Protein AF-A0A1H8XP66-F1 (afdb_monomer_lite)

Foldseek 3Di:
DDDPPVVVVVVVVVVVVVLVVVLVVCVVQLPADVPFDFLVPDDLQAWKWWAFSVVRDIDIRDSVCVVQCVVQFDADPSRWTCGPNTTTSGIGHPDPPPDPPVVVVVVPD

Sequence (109 aa):
MRDDRSSEFWKWHNGVVRRALRLLERYDAGRPHPGFRSMRTFDPSRPAMVHDHLNGNTFEWEPEWQASYEEYGAPDDLGVSNWDGLLLNGWRPLVPRRSRVKEMRRLMS

Radius of gyration: 20.21 Å; chains: 1; bounding box: 58×24×62 Å

Secondary structure (DSSP, 8-state):
---HHHHHHHHHHHHHHHHHHHHHHHHHTTPPPTT-B-GGG--TTS-EEEEETTTTEEEEEPGGGHHHHHHH--B-TTS-EEETTEEEEEEEE------TTSSSTTS--

Structure (mmCIF, N/CA/C/O backbone):
data_AF-A0A1H8XP66-F1
#
_entry.id   AF-A0A1H8XP66-F1
#
loop_
_atom_site.group_PDB
_atom_site.id
_atom_site.type_symbol
_atom_site.label_atom_id
_atom_site.label_alt_id
_atom_site.label_comp_id
_atom_site.label_asym_id
_atom_site.label_entity_id
_atom_site.label_seq_id
_atom_site.pdbx_PDB_ins_code
_atom_site.Cartn_x
_atom_site.Cartn_y
_atom_site.Cartn_z
_atom_site.occupancy
_atom_site.B_iso_or_equiv
_atom_site.auth_seq_id
_atom_site.auth_comp_id
_atom_site.auth_asym_id
_atom_site.auth_atom_id
_atom_site.pdbx_PDB_model_num
ATOM 1 N N . MET A 1 1 ? 47.525 -2.221 -19.037 1.00 45.69 1 MET A N 1
ATOM 2 C CA . MET A 1 1 ? 46.506 -1.855 -18.030 1.00 45.69 1 MET A CA 1
ATOM 3 C C . MET A 1 1 ? 45.148 -1.935 -18.703 1.00 45.69 1 MET A C 1
ATOM 5 O O . MET A 1 1 ? 44.892 -1.120 -19.574 1.00 45.69 1 MET A O 1
ATOM 9 N N . ARG A 1 2 ? 44.353 -2.977 -18.426 1.00 54.09 2 ARG A N 1
ATOM 10 C CA . ARG A 1 2 ? 43.003 -3.136 -18.996 1.00 54.09 2 ARG A CA 1
ATOM 11 C C . ARG A 1 2 ? 41.968 -2.636 -17.992 1.00 54.09 2 ARG A C 1
ATOM 13 O O . ARG A 1 2 ? 42.141 -2.837 -16.795 1.00 54.09 2 ARG A O 1
ATOM 20 N N . ASP A 1 3 ? 40.951 -1.973 -18.527 1.00 60.53 3 ASP A N 1
ATOM 21 C CA . ASP A 1 3 ? 39.833 -1.309 -17.859 1.00 60.53 3 ASP A CA 1
ATOM 22 C C . ASP A 1 3 ? 39.128 -2.146 -16.784 1.00 60.53 3 ASP A C 1
ATOM 24 O O . ASP A 1 3 ? 38.157 -2.853 -17.046 1.00 60.53 3 ASP A O 1
ATOM 28 N N . ASP A 1 4 ? 39.556 -1.977 -15.537 1.00 58.69 4 ASP A N 1
ATOM 29 C CA . ASP A 1 4 ? 38.835 -2.478 -14.362 1.00 58.69 4 ASP A CA 1
ATOM 30 C C . ASP A 1 4 ? 37.515 -1.700 -14.144 1.00 58.69 4 ASP A C 1
ATOM 32 O O . ASP A 1 4 ? 36.493 -2.237 -13.719 1.00 58.69 4 ASP A O 1
ATOM 36 N N . ARG A 1 5 ? 37.486 -0.427 -14.573 1.00 56.62 5 ARG A N 1
ATOM 37 C CA . ARG A 1 5 ? 36.322 0.472 -14.457 1.00 56.62 5 ARG A CA 1
ATOM 38 C C . ARG A 1 5 ? 35.139 0.069 -15.342 1.00 56.62 5 ARG A C 1
ATOM 40 O O . ARG A 1 5 ? 33.996 0.336 -14.984 1.00 56.62 5 ARG A O 1
ATOM 47 N N . SER A 1 6 ? 35.395 -0.587 -16.477 1.00 59.62 6 SER A N 1
ATOM 48 C CA . SER A 1 6 ? 34.336 -1.073 -17.372 1.00 59.62 6 SER A CA 1
ATOM 49 C C . SER A 1 6 ? 33.622 -2.298 -16.784 1.00 59.62 6 SER A C 1
ATOM 51 O O . SER A 1 6 ? 32.402 -2.415 -16.879 1.00 59.62 6 SER A O 1
ATOM 53 N N . SER A 1 7 ? 34.363 -3.170 -16.093 1.00 67.69 7 SER A N 1
ATOM 54 C CA . SER A 1 7 ? 33.832 -4.371 -15.434 1.00 67.69 7 SER A CA 1
ATOM 55 C C . SER A 1 7 ? 32.895 -4.025 -14.273 1.00 67.69 7 SER A C 1
ATOM 57 O O . SER A 1 7 ? 31.783 -4.549 -14.191 1.00 67.69 7 SER A O 1
ATOM 59 N N . GLU A 1 8 ? 33.299 -3.088 -13.413 1.00 75.31 8 GLU A N 1
ATOM 60 C CA . GLU A 1 8 ? 32.485 -2.644 -12.275 1.00 75.31 8 GLU A CA 1
ATOM 61 C C . GLU A 1 8 ? 31.215 -1.902 -12.720 1.00 75.31 8 GLU A C 1
ATOM 63 O O . GLU A 1 8 ? 30.135 -2.149 -12.177 1.00 75.31 8 GLU A O 1
ATOM 68 N N . PHE A 1 9 ? 31.301 -1.080 -13.775 1.00 70.38 9 PHE A N 1
ATOM 69 C CA . PHE A 1 9 ? 30.131 -0.433 -14.376 1.00 70.38 9 PHE A CA 1
ATOM 70 C C . PHE A 1 9 ? 29.114 -1.456 -14.899 1.00 70.38 9 PHE A C 1
ATOM 72 O O . PHE A 1 9 ? 27.928 -1.361 -14.582 1.00 70.38 9 PHE A O 1
ATOM 79 N N . TRP A 1 10 ? 29.559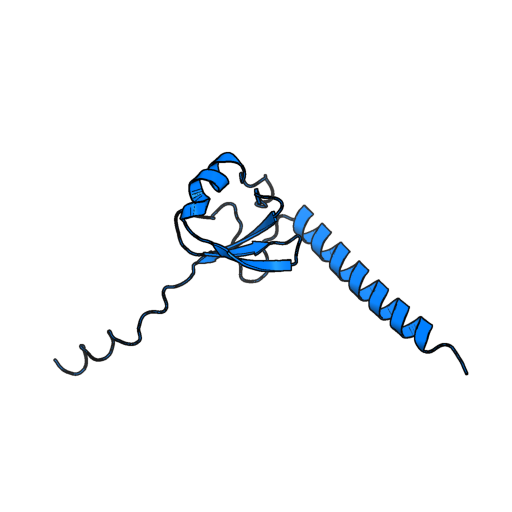 -2.473 -15.647 1.00 75.38 10 TRP A N 1
ATOM 80 C CA . TRP A 1 10 ? 28.663 -3.503 -16.178 1.00 75.38 10 TRP A CA 1
ATOM 81 C C . TRP A 1 10 ? 28.070 -4.399 -15.088 1.00 75.38 10 TRP A C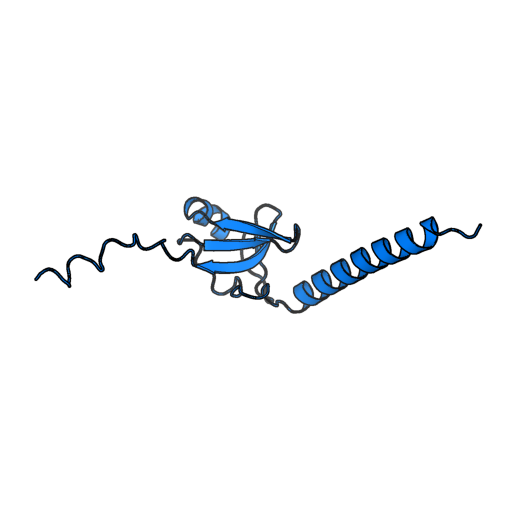 1
ATOM 83 O O . TRP A 1 10 ? 26.912 -4.804 -15.197 1.00 75.38 10 TRP A O 1
ATOM 93 N N . LYS A 1 11 ? 28.811 -4.698 -14.014 1.00 75.62 11 LYS A N 1
ATOM 94 C CA . LYS A 1 11 ? 28.270 -5.426 -12.852 1.00 75.62 11 LYS A CA 1
ATOM 95 C C . LYS A 1 11 ? 27.189 -4.620 -12.141 1.00 75.62 11 LYS A C 1
ATOM 97 O O . LYS A 1 11 ? 26.120 -5.162 -11.859 1.00 75.62 11 LYS A O 1
ATOM 102 N N . TRP A 1 12 ? 27.442 -3.335 -11.898 1.00 77.62 12 TRP A N 1
ATOM 103 C CA . TRP A 1 12 ? 26.458 -2.431 -11.314 1.00 77.62 12 TRP A CA 1
ATOM 104 C C . TRP A 1 12 ? 25.216 -2.306 -12.208 1.00 77.62 12 TRP A C 1
ATOM 106 O O . TRP A 1 12 ? 24.104 -2.555 -11.744 1.00 77.62 12 TRP A O 1
ATOM 116 N N . HIS A 1 13 ? 25.402 -2.042 -13.506 1.00 71.56 13 HIS A N 1
ATOM 117 C CA . HIS A 1 13 ? 24.326 -1.920 -14.492 1.00 71.56 13 HIS A CA 1
ATOM 118 C C . HIS A 1 13 ? 23.459 -3.185 -14.550 1.00 71.56 13 HIS A C 1
ATOM 120 O O . HIS A 1 13 ? 22.239 -3.114 -14.413 1.00 71.56 13 HIS A O 1
ATOM 126 N N . ASN A 1 14 ? 24.078 -4.364 -14.657 1.00 78.75 14 ASN A N 1
ATOM 127 C CA . ASN A 1 14 ? 23.353 -5.635 -14.652 1.00 78.75 14 ASN A CA 1
ATOM 128 C C . ASN A 1 14 ? 22.630 -5.888 -13.320 1.00 78.75 14 ASN A C 1
ATOM 130 O O . ASN A 1 14 ? 21.549 -6.479 -13.308 1.00 78.75 14 ASN A O 1
ATOM 134 N N . GLY A 1 15 ? 23.196 -5.438 -12.198 1.00 69.75 15 GLY A N 1
ATOM 135 C CA . GLY A 1 15 ? 22.543 -5.475 -10.891 1.00 69.75 15 GLY A CA 1
ATOM 136 C C . GLY A 1 15 ? 21.266 -4.633 -10.851 1.00 69.75 15 GLY A C 1
ATOM 137 O O . GLY A 1 15 ? 20.226 -5.120 -10.399 1.00 69.75 15 GLY A O 1
ATOM 138 N N . VAL A 1 16 ? 21.325 -3.409 -11.383 1.00 69.31 16 VAL A N 1
ATOM 139 C CA . VAL A 1 16 ? 20.179 -2.494 -11.503 1.00 69.31 16 VAL A CA 1
ATOM 140 C C . VAL A 1 16 ? 19.111 -3.080 -12.428 1.00 69.31 16 VAL A C 1
ATOM 142 O O . VAL A 1 16 ? 17.957 -3.199 -12.020 1.00 69.31 16 VAL A O 1
ATOM 145 N N . VAL A 1 17 ? 19.491 -3.544 -13.622 1.00 72.00 17 VAL A N 1
ATOM 146 C CA . VAL A 1 17 ? 18.558 -4.123 -14.605 1.00 72.00 17 VAL A CA 1
ATOM 147 C C . VAL A 1 17 ? 17.870 -5.375 -14.056 1.00 72.00 17 VAL A C 1
ATOM 149 O O . VAL A 1 17 ? 16.648 -5.482 -14.113 1.00 72.00 17 VAL A O 1
ATOM 152 N N . ARG A 1 18 ? 18.606 -6.305 -13.432 1.00 73.62 18 ARG A N 1
ATOM 153 C CA . ARG A 1 18 ? 18.004 -7.502 -12.810 1.00 73.62 18 ARG A CA 1
ATOM 154 C C . ARG A 1 18 ? 17.075 -7.165 -11.647 1.00 73.62 18 ARG A C 1
ATOM 156 O O . ARG A 1 18 ? 16.168 -7.938 -11.338 1.00 73.62 18 ARG A O 1
ATOM 163 N N . ARG A 1 19 ? 17.330 -6.072 -10.925 1.00 70.19 19 ARG A N 1
ATOM 164 C CA . ARG A 1 19 ? 16.420 -5.597 -9.877 1.00 70.19 19 ARG A CA 1
ATOM 165 C C . ARG A 1 19 ? 15.152 -5.021 -10.504 1.00 70.19 19 ARG A C 1
ATOM 167 O O . ARG A 1 19 ? 14.078 -5.439 -10.095 1.00 70.19 19 ARG A O 1
ATOM 174 N N . ALA A 1 20 ? 15.278 -4.171 -11.521 1.00 66.75 20 ALA A N 1
ATOM 175 C CA . ALA A 1 20 ? 14.148 -3.592 -12.244 1.00 66.75 20 ALA A CA 1
ATOM 176 C C . ALA A 1 20 ? 13.247 -4.667 -12.877 1.00 66.75 20 ALA A C 1
ATOM 178 O O . ALA A 1 20 ? 12.043 -4.658 -12.648 1.00 66.75 20 ALA A O 1
ATOM 179 N N . LEU A 1 21 ? 13.825 -5.656 -13.568 1.00 72.38 21 LEU A N 1
ATOM 180 C CA . LEU A 1 21 ? 13.066 -6.761 -14.167 1.00 72.38 21 LEU A CA 1
ATOM 181 C C . LEU A 1 21 ? 12.289 -7.572 -13.122 1.00 72.38 21 LEU A C 1
ATOM 183 O O . LEU A 1 21 ? 11.112 -7.844 -13.315 1.00 72.38 21 LEU A O 1
ATOM 187 N N . ARG A 1 22 ? 12.898 -7.881 -11.969 1.00 67.94 22 ARG A N 1
ATOM 188 C CA . ARG A 1 22 ? 12.196 -8.576 -10.873 1.00 67.94 22 ARG A CA 1
ATOM 189 C C . ARG A 1 22 ? 11.083 -7.741 -10.248 1.00 67.94 22 ARG A C 1
ATOM 191 O O . ARG A 1 22 ? 10.122 -8.311 -9.739 1.00 67.94 22 ARG A O 1
ATOM 198 N N . LEU A 1 23 ? 11.233 -6.417 -10.210 1.00 66.00 23 LEU A N 1
ATOM 199 C CA . LEU A 1 23 ? 10.178 -5.526 -9.731 1.00 66.00 23 LEU A CA 1
ATOM 200 C C . LEU A 1 23 ? 9.008 -5.515 -10.723 1.00 66.00 23 LEU A C 1
ATOM 202 O O . LEU A 1 23 ? 7.869 -5.652 -10.287 1.00 66.00 23 LEU A O 1
ATOM 206 N N . LEU A 1 24 ? 9.284 -5.446 -12.025 1.00 68.19 24 LEU A N 1
ATOM 207 C CA . LEU A 1 24 ? 8.263 -5.529 -13.074 1.00 68.19 24 LEU A CA 1
ATOM 208 C C . LEU A 1 24 ? 7.543 -6.886 -13.070 1.00 68.19 24 LEU A C 1
ATOM 210 O O . LEU A 1 24 ? 6.323 -6.916 -13.008 1.00 68.19 24 LEU A O 1
ATOM 214 N N . GLU A 1 25 ? 8.267 -8.007 -12.994 1.00 67.50 25 GLU A N 1
ATOM 215 C CA . GLU A 1 25 ? 7.647 -9.341 -12.897 1.00 67.50 25 GLU A CA 1
ATOM 216 C C . GLU A 1 25 ? 6.758 -9.494 -11.656 1.00 67.50 25 GLU A C 1
ATOM 218 O O . GLU A 1 25 ? 5.719 -10.146 -11.697 1.00 67.50 25 GLU A O 1
ATOM 223 N N . ARG A 1 26 ? 7.165 -8.927 -10.513 1.00 63.78 26 ARG A N 1
ATOM 224 C CA . ARG A 1 26 ? 6.359 -8.986 -9.282 1.00 63.78 26 ARG A CA 1
ATOM 225 C C . ARG A 1 26 ? 5.106 -8.130 -9.368 1.00 63.78 26 ARG A C 1
ATOM 227 O O . ARG A 1 26 ? 4.093 -8.535 -8.802 1.00 63.78 26 ARG A O 1
ATOM 234 N N . TYR A 1 27 ? 5.208 -6.986 -10.041 1.00 65.00 27 TYR A N 1
ATOM 235 C CA . TYR A 1 27 ? 4.076 -6.126 -10.354 1.00 65.00 27 TYR A CA 1
ATOM 236 C C . TYR A 1 27 ? 3.081 -6.867 -11.255 1.00 65.00 27 TYR A C 1
ATOM 238 O O . TYR A 1 27 ? 1.949 -7.073 -10.830 1.00 65.00 27 TYR A O 1
ATOM 246 N N . ASP A 1 28 ? 3.535 -7.406 -12.391 1.00 67.06 28 ASP A N 1
ATOM 247 C CA . ASP A 1 28 ? 2.699 -8.196 -13.311 1.00 67.06 28 ASP A CA 1
ATOM 248 C C . ASP A 1 28 ? 2.058 -9.412 -12.627 1.00 67.06 28 ASP A C 1
ATOM 250 O O . ASP A 1 28 ? 0.947 -9.823 -12.957 1.00 67.06 28 ASP A O 1
ATOM 254 N N . ALA A 1 29 ? 2.748 -10.006 -11.651 1.00 70.44 29 ALA A N 1
ATOM 255 C CA . ALA A 1 29 ? 2.253 -11.176 -10.938 1.00 70.44 29 ALA A CA 1
ATOM 256 C C . ALA A 1 29 ? 1.345 -10.856 -9.737 1.00 70.44 29 ALA A C 1
ATOM 258 O O . ALA A 1 29 ? 0.863 -11.800 -9.104 1.00 70.44 29 ALA A O 1
ATOM 259 N N . GLY A 1 30 ? 1.174 -9.586 -9.347 1.00 72.31 30 GLY A N 1
ATOM 260 C CA . GLY A 1 30 ? 0.400 -9.219 -8.153 1.00 72.31 30 GLY A CA 1
ATOM 261 C C . GLY A 1 30 ? 0.929 -9.818 -6.848 1.00 72.31 30 GLY A C 1
ATOM 262 O O . GLY A 1 30 ? 0.195 -10.027 -5.877 1.00 72.31 30 GLY A O 1
ATOM 263 N N . ARG A 1 31 ? 2.211 -10.200 -6.822 1.00 82.44 31 ARG A N 1
ATOM 264 C CA . ARG A 1 31 ? 2.766 -10.916 -5.673 1.00 82.44 31 ARG A CA 1
ATOM 265 C C . ARG A 1 31 ? 3.136 -9.918 -4.589 1.00 82.44 31 ARG A C 1
ATOM 267 O O . ARG A 1 31 ? 3.954 -9.032 -4.854 1.00 82.44 31 ARG A O 1
ATOM 274 N N . PRO A 1 32 ? 2.637 -10.097 -3.355 1.00 84.88 32 PRO A N 1
ATOM 275 C CA . PRO A 1 32 ? 3.048 -9.226 -2.282 1.00 84.88 32 PRO A CA 1
ATOM 276 C C . PRO A 1 32 ? 4.535 -9.363 -1.972 1.00 84.88 32 PRO A C 1
ATOM 278 O O . PRO A 1 32 ? 5.148 -10.413 -2.206 1.00 84.88 32 PRO A O 1
ATOM 281 N N . HIS A 1 33 ? 5.122 -8.296 -1.427 1.00 86.25 33 HIS A N 1
ATOM 282 C CA . HIS A 1 33 ? 6.508 -8.330 -0.971 1.00 86.25 33 HIS A CA 1
ATOM 283 C C . HIS A 1 33 ? 6.729 -9.511 0.005 1.00 86.25 33 HIS A C 1
ATOM 285 O O . HIS A 1 33 ? 5.880 -9.767 0.861 1.00 86.25 33 HIS A O 1
ATOM 291 N N . PRO A 1 34 ? 7.866 -10.236 -0.058 1.00 86.94 34 PRO A N 1
ATOM 292 C CA . PRO A 1 34 ? 8.185 -11.296 0.896 1.00 86.94 34 PRO A CA 1
ATOM 293 C C . PRO A 1 34 ? 7.989 -10.863 2.357 1.00 86.94 34 PRO A C 1
ATOM 295 O O . PRO A 1 34 ? 8.534 -9.849 2.791 1.00 86.94 34 PRO A O 1
ATOM 298 N N . GLY A 1 35 ? 7.207 -11.633 3.118 1.00 89.75 35 GLY A N 1
ATOM 299 C CA . GLY A 1 35 ? 6.868 -11.317 4.512 1.00 89.75 35 GLY A CA 1
ATOM 300 C C . GLY A 1 35 ? 5.704 -10.333 4.698 1.00 89.75 35 GLY A C 1
ATOM 301 O O . GLY A 1 35 ? 5.393 -9.991 5.840 1.00 89.75 35 GLY A O 1
ATOM 302 N N . PHE A 1 36 ? 5.053 -9.907 3.612 1.00 93.62 36 PHE A N 1
ATOM 303 C CA . PHE A 1 36 ? 3.858 -9.064 3.612 1.00 93.62 36 PHE A CA 1
ATOM 304 C C . PHE A 1 36 ? 2.654 -9.823 3.035 1.00 93.62 36 PHE A C 1
ATOM 306 O O . PHE A 1 36 ? 2.786 -10.796 2.292 1.00 93.62 36 PHE A O 1
ATOM 313 N N . ARG A 1 37 ? 1.460 -9.378 3.419 1.00 93.56 37 ARG A N 1
ATOM 314 C CA . ARG A 1 37 ? 0.158 -9.823 2.913 1.00 93.56 37 ARG A CA 1
ATOM 315 C C . ARG A 1 37 ? -0.245 -8.952 1.722 1.00 93.56 37 ARG A C 1
ATOM 317 O O . ARG A 1 37 ? 0.194 -7.812 1.629 1.00 93.56 37 ARG A O 1
ATOM 324 N N . SER A 1 38 ? -1.092 -9.475 0.836 1.00 92.25 38 SER A N 1
ATOM 325 C CA . SER A 1 38 ? -1.640 -8.720 -0.306 1.00 92.25 38 SER A CA 1
ATOM 326 C C . SER A 1 38 ? -2.492 -7.533 0.148 1.00 92.25 38 SER A C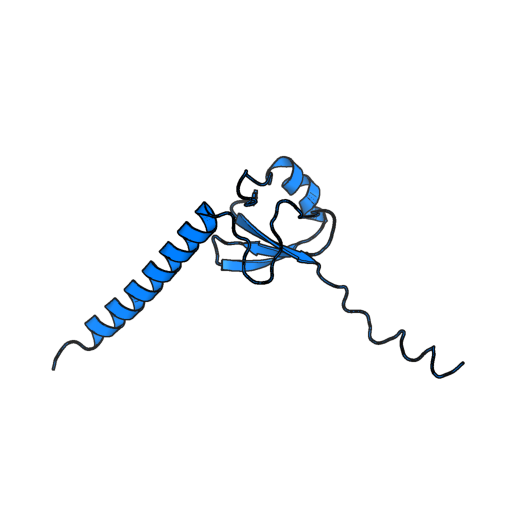 1
ATOM 328 O O . SER A 1 38 ? -3.271 -7.675 1.101 1.00 92.25 38 SER A O 1
ATOM 330 N N . MET A 1 39 ? -2.417 -6.411 -0.583 1.00 93.31 39 MET A N 1
ATOM 331 C CA . MET A 1 39 ? -3.228 -5.214 -0.315 1.00 93.31 39 MET A CA 1
ATOM 332 C C . MET A 1 39 ? -4.735 -5.472 -0.412 1.00 93.31 39 MET A C 1
ATOM 334 O O . MET A 1 39 ? -5.506 -4.775 0.227 1.00 93.31 39 MET A O 1
ATOM 338 N N . ARG A 1 40 ? -5.178 -6.541 -1.087 1.00 92.38 40 ARG A N 1
ATOM 339 C CA . ARG A 1 40 ? -6.599 -6.951 -1.116 1.00 92.38 40 ARG A CA 1
ATOM 340 C C . ARG A 1 40 ? -7.204 -7.234 0.254 1.00 92.38 40 ARG A C 1
ATOM 342 O O . ARG A 1 40 ? -8.414 -7.208 0.415 1.00 92.38 40 ARG A O 1
ATOM 349 N N . THR A 1 41 ? -6.359 -7.590 1.216 1.00 93.19 41 THR A N 1
ATOM 350 C CA . THR A 1 41 ? -6.777 -7.900 2.592 1.00 93.19 41 THR A CA 1
ATOM 351 C C . THR A 1 41 ? -6.386 -6.802 3.572 1.00 93.19 41 THR A C 1
ATOM 353 O O . THR A 1 41 ? -6.462 -7.014 4.780 1.00 93.19 41 THR A O 1
ATOM 356 N N . PHE A 1 42 ? -5.906 -5.667 3.062 1.00 94.50 42 PHE A N 1
ATOM 357 C CA . PHE A 1 42 ? -5.464 -4.554 3.878 1.00 94.50 42 PHE A CA 1
ATOM 358 C C . PHE A 1 42 ? -6.656 -3.889 4.565 1.00 94.50 42 PHE A C 1
ATOM 360 O O . PHE A 1 42 ? -7.654 -3.583 3.922 1.00 94.50 42 PHE A O 1
ATOM 367 N N . ASP A 1 43 ? -6.538 -3.691 5.877 1.00 94.50 43 ASP A N 1
ATOM 368 C CA . ASP A 1 43 ? -7.497 -2.936 6.678 1.00 94.50 43 ASP A CA 1
ATOM 369 C C . ASP A 1 43 ? -6.886 -1.556 6.975 1.00 94.50 43 ASP A C 1
ATOM 371 O O . ASP A 1 43 ? -6.045 -1.460 7.878 1.00 94.50 43 ASP A O 1
ATOM 375 N N . PRO A 1 44 ? -7.264 -0.502 6.223 1.00 94.75 44 PRO A N 1
ATOM 376 C CA . PRO A 1 44 ? -6.669 0.826 6.361 1.00 94.75 44 PRO A CA 1
ATOM 377 C C . PRO A 1 44 ? -7.023 1.511 7.688 1.00 94.75 44 PRO A C 1
ATOM 379 O O . PRO A 1 44 ? -6.377 2.492 8.047 1.00 94.75 44 PRO A O 1
ATOM 382 N N . SER A 1 45 ? -7.995 0.984 8.445 1.00 95.50 45 SER A N 1
ATOM 383 C CA . SER A 1 45 ? -8.393 1.515 9.756 1.00 95.50 45 SER A CA 1
ATOM 384 C C . SER A 1 45 ? -7.437 1.136 10.896 1.00 95.50 45 SER A C 1
ATOM 386 O O . SER A 1 45 ? -7.622 1.558 12.042 1.00 95.50 45 SER A O 1
ATOM 388 N N . ARG A 1 46 ? -6.414 0.311 10.624 1.00 94.62 46 ARG A N 1
ATOM 389 C CA . ARG A 1 46 ? -5.488 -0.209 11.639 1.00 94.62 46 ARG A CA 1
ATOM 390 C C . ARG A 1 46 ? -4.040 0.179 11.351 1.00 94.62 46 ARG A C 1
ATOM 392 O O . ARG A 1 46 ? -3.620 0.126 10.197 1.00 94.62 46 ARG A O 1
ATOM 399 N N . PRO A 1 47 ? -3.230 0.428 12.398 1.00 95.69 47 PRO A N 1
ATOM 400 C CA . PRO A 1 47 ? -1.796 0.604 12.230 1.00 95.69 47 PRO A CA 1
ATOM 401 C C . PRO A 1 47 ? -1.144 -0.627 11.592 1.00 95.69 47 PRO A C 1
ATOM 403 O O . PRO A 1 47 ? -1.325 -1.770 12.039 1.00 95.69 47 PRO A O 1
ATOM 406 N N . ALA A 1 48 ? -0.350 -0.395 10.556 1.00 96.44 48 ALA A N 1
ATOM 407 C CA . ALA A 1 48 ? 0.305 -1.447 9.792 1.00 96.44 48 ALA A CA 1
ATOM 408 C C . ALA A 1 48 ? 1.687 -1.004 9.312 1.00 96.44 48 ALA A C 1
ATOM 410 O O . ALA A 1 48 ? 2.023 0.166 9.321 1.00 96.44 48 ALA A O 1
ATOM 411 N N . MET A 1 49 ? 2.515 -1.958 8.907 1.00 97.19 49 MET A N 1
ATOM 412 C CA . MET A 1 49 ? 3.696 -1.675 8.102 1.00 97.19 49 MET A CA 1
ATOM 413 C C . MET A 1 49 ? 3.319 -1.968 6.656 1.00 97.19 49 MET A C 1
ATOM 415 O O . MET A 1 49 ? 2.906 -3.093 6.355 1.00 97.19 49 MET A O 1
ATOM 419 N N . VAL A 1 50 ? 3.471 -0.986 5.779 1.00 96.25 50 VAL A N 1
ATOM 420 C CA . VAL A 1 50 ? 3.141 -1.078 4.356 1.00 96.25 50 VAL A CA 1
ATOM 421 C C . VAL A 1 50 ? 4.425 -1.002 3.540 1.00 96.25 50 VAL A C 1
ATOM 423 O O . VAL A 1 50 ? 5.383 -0.339 3.931 1.00 96.25 50 VAL A O 1
ATOM 426 N N . HIS A 1 51 ? 4.476 -1.745 2.441 1.00 95.12 51 HIS A N 1
ATOM 427 C CA . HIS A 1 51 ? 5.588 -1.753 1.503 1.00 95.12 51 HIS A CA 1
ATOM 428 C C . HIS A 1 51 ? 5.193 -1.027 0.218 1.00 95.12 51 HIS A C 1
ATOM 430 O O . HIS A 1 51 ? 4.240 -1.426 -0.458 1.00 95.12 51 HIS A O 1
ATOM 436 N N . ASP A 1 52 ? 5.974 -0.008 -0.128 1.00 91.31 52 ASP A N 1
ATOM 437 C CA . ASP A 1 52 ? 5.933 0.654 -1.422 1.00 91.31 52 ASP A CA 1
ATOM 438 C C . ASP A 1 52 ? 6.947 0.006 -2.368 1.00 91.31 52 ASP A C 1
ATOM 440 O O . ASP A 1 52 ? 8.163 0.031 -2.158 1.00 91.31 52 ASP A O 1
ATOM 444 N N . HIS A 1 53 ? 6.425 -0.579 -3.437 1.00 86.69 53 HIS A N 1
ATOM 445 C CA . HIS A 1 53 ? 7.195 -1.255 -4.466 1.00 86.69 53 HIS A CA 1
ATOM 446 C C . HIS A 1 53 ? 7.993 -0.303 -5.343 1.00 86.69 53 HIS A C 1
ATOM 448 O O . HIS A 1 53 ? 9.078 -0.679 -5.789 1.00 86.69 53 HIS A O 1
ATOM 454 N N . LEU A 1 54 ? 7.477 0.907 -5.574 1.00 83.88 54 LEU A N 1
ATOM 455 C CA . LEU A 1 54 ? 8.113 1.876 -6.459 1.00 83.88 54 LEU A CA 1
ATOM 456 C C . LEU A 1 54 ? 9.447 2.340 -5.870 1.00 83.88 54 LEU A C 1
ATOM 458 O O . LEU A 1 54 ? 10.475 2.275 -6.546 1.00 83.88 54 LEU A O 1
ATOM 462 N N . ASN A 1 55 ? 9.452 2.727 -4.592 1.00 83.50 55 ASN A N 1
ATOM 463 C CA . ASN A 1 55 ? 10.670 3.147 -3.899 1.00 83.50 55 ASN A CA 1
ATOM 464 C C . ASN A 1 55 ? 11.393 1.991 -3.183 1.00 83.50 55 ASN A C 1
ATOM 466 O O . ASN A 1 55 ? 12.534 2.148 -2.745 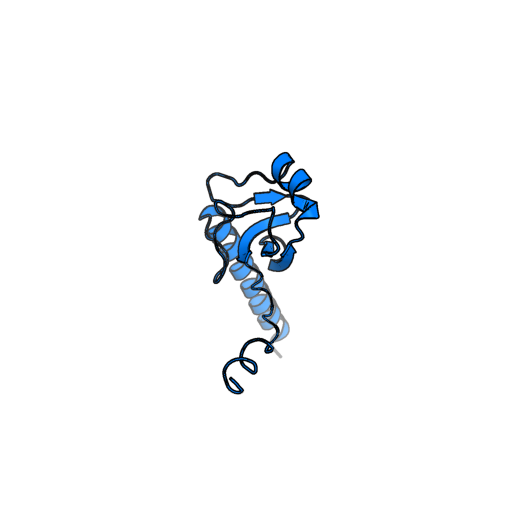1.00 83.50 55 ASN A O 1
ATOM 470 N N . GLY A 1 56 ? 10.767 0.814 -3.083 1.00 86.81 56 GLY A N 1
ATOM 471 C CA . GLY A 1 56 ? 11.326 -0.369 -2.424 1.00 86.81 56 GLY A CA 1
ATOM 472 C C . GLY A 1 56 ? 11.518 -0.195 -0.917 1.00 86.81 56 GLY A C 1
ATOM 473 O O . GLY A 1 56 ? 12.441 -0.783 -0.350 1.00 86.81 56 GLY A O 1
ATOM 474 N N . ASN A 1 57 ? 10.683 0.638 -0.296 1.00 91.19 57 ASN A N 1
ATOM 475 C CA . ASN A 1 57 ? 10.763 1.009 1.111 1.00 91.19 57 ASN A CA 1
ATOM 476 C C . ASN A 1 57 ? 9.509 0.562 1.861 1.00 91.19 57 ASN A C 1
ATOM 478 O O . ASN A 1 57 ? 8.456 0.311 1.279 1.00 91.19 57 ASN A O 1
ATOM 482 N N . THR A 1 58 ? 9.627 0.482 3.183 1.00 95.00 58 THR A N 1
ATOM 483 C CA . THR A 1 58 ? 8.498 0.202 4.071 1.00 95.00 58 THR A CA 1
ATOM 484 C C . THR A 1 58 ? 8.251 1.383 4.990 1.00 95.00 58 THR A C 1
ATOM 486 O O . THR A 1 58 ? 9.217 1.966 5.482 1.00 95.00 58 THR A O 1
ATOM 489 N N . PHE A 1 59 ? 6.990 1.689 5.265 1.00 95.81 59 PHE A N 1
ATOM 490 C CA . PHE A 1 59 ? 6.592 2.770 6.162 1.00 95.81 59 PHE A CA 1
ATOM 491 C C . PHE A 1 59 ? 5.458 2.334 7.094 1.00 95.81 59 PHE A C 1
ATOM 493 O O . PHE A 1 59 ? 4.742 1.365 6.822 1.00 95.81 59 PHE A O 1
ATOM 500 N N . GLU A 1 60 ? 5.332 3.034 8.220 1.00 96.62 60 GLU A N 1
ATOM 501 C CA . GLU A 1 60 ? 4.218 2.846 9.146 1.00 96.62 60 GLU A CA 1
ATOM 502 C C . GLU A 1 60 ? 2.978 3.536 8.581 1.00 96.62 60 GLU A C 1
ATOM 504 O O . GLU A 1 60 ? 3.012 4.710 8.227 1.00 96.62 60 GLU A O 1
ATOM 509 N N . TRP A 1 61 ? 1.909 2.761 8.443 1.00 96.19 61 TRP A N 1
ATOM 510 C CA . TRP A 1 61 ? 0.590 3.213 8.050 1.00 96.19 61 TRP A CA 1
ATOM 511 C C . TRP A 1 61 ? -0.166 3.732 9.257 1.00 96.19 61 TRP A C 1
ATOM 513 O O . TRP A 1 61 ? -0.363 2.984 10.222 1.00 96.19 61 TRP A O 1
ATOM 523 N N . GLU A 1 62 ? -0.649 4.964 9.152 1.00 95.25 62 GLU A N 1
ATOM 524 C CA . GLU A 1 62 ? -1.483 5.591 10.165 1.00 95.25 62 GLU A CA 1
ATOM 525 C C . GLU A 1 62 ? -2.969 5.546 9.759 1.00 95.25 62 GLU A C 1
ATOM 527 O O . GLU A 1 62 ? -3.307 5.888 8.622 1.00 95.25 62 GLU A O 1
ATOM 532 N N . PRO A 1 63 ? -3.892 5.165 10.668 1.00 94.94 63 PRO A N 1
ATOM 533 C CA . PRO A 1 63 ? -5.330 5.102 10.374 1.00 94.94 63 PRO A CA 1
ATOM 534 C C . PRO A 1 63 ? -5.951 6.414 9.876 1.00 94.94 63 PRO A C 1
ATOM 536 O O . PRO A 1 63 ? -6.997 6.396 9.236 1.00 94.94 63 PRO A O 1
ATOM 539 N N . GLU A 1 64 ? -5.321 7.559 10.145 1.00 96.12 64 GLU A N 1
ATOM 540 C CA . GLU A 1 64 ? -5.760 8.867 9.642 1.00 96.12 64 GLU A CA 1
ATOM 541 C C . GLU A 1 64 ? -5.753 8.960 8.104 1.00 96.12 64 GLU A C 1
ATOM 543 O O . GLU A 1 64 ? -6.506 9.748 7.533 1.00 96.12 64 GLU A O 1
ATOM 548 N N . TRP A 1 65 ? -4.969 8.122 7.417 1.00 94.94 65 TRP A N 1
ATOM 549 C CA . TRP A 1 65 ? -4.924 8.068 5.953 1.00 94.94 65 TRP A CA 1
ATOM 550 C C . TRP A 1 65 ? -6.057 7.238 5.343 1.00 94.94 65 TRP A C 1
ATOM 552 O O . TRP A 1 65 ? -6.216 7.240 4.123 1.00 94.94 65 TRP A O 1
ATOM 562 N N . GLN A 1 66 ? -6.874 6.563 6.165 1.00 95.19 66 GLN A N 1
ATOM 563 C CA . GLN A 1 66 ? -7.956 5.686 5.709 1.00 95.19 66 GLN A CA 1
ATOM 564 C C . GLN A 1 66 ? -8.890 6.367 4.708 1.00 95.19 66 GLN A C 1
ATOM 566 O O . GLN A 1 66 ? -9.138 5.805 3.647 1.00 95.19 66 GLN A O 1
ATOM 571 N N . ALA A 1 67 ? -9.390 7.566 5.023 1.00 94.31 67 ALA A N 1
ATOM 572 C CA . ALA A 1 67 ? -10.367 8.243 4.170 1.00 94.31 67 ALA A CA 1
ATOM 573 C C . ALA A 1 67 ? -9.801 8.519 2.765 1.00 94.31 67 ALA A C 1
ATOM 575 O O . ALA A 1 67 ? -10.442 8.217 1.764 1.00 94.31 67 ALA A O 1
ATOM 576 N N . SER A 1 68 ? -8.558 9.006 2.695 1.00 94.12 68 SER A N 1
ATOM 577 C CA . SER A 1 68 ? -7.848 9.218 1.425 1.00 94.12 68 SER A CA 1
ATOM 578 C C . SER A 1 68 ? -7.590 7.898 0.690 1.00 94.12 68 SER A C 1
ATOM 580 O O . SER A 1 68 ? -7.710 7.814 -0.530 1.00 94.12 68 SER A O 1
ATOM 582 N N . TYR A 1 69 ? -7.249 6.841 1.424 1.00 92.62 69 TYR A N 1
ATOM 583 C CA . TYR A 1 69 ? -6.991 5.528 0.847 1.00 92.62 69 TYR A CA 1
ATOM 584 C C . TYR A 1 69 ? -8.232 4.887 0.231 1.00 92.62 69 TYR A C 1
ATOM 586 O O . TYR A 1 69 ? -8.162 4.329 -0.858 1.00 92.62 69 TYR A O 1
ATOM 594 N N . GLU A 1 70 ? -9.370 4.968 0.910 1.00 92.38 70 GLU A N 1
ATOM 595 C CA . GLU A 1 70 ? -10.634 4.434 0.402 1.00 92.38 70 GLU A CA 1
ATOM 596 C C . GLU A 1 70 ? -11.114 5.199 -0.838 1.00 92.38 70 GLU A C 1
ATOM 598 O O . GLU A 1 70 ? -11.705 4.598 -1.733 1.00 92.38 70 GLU A O 1
ATOM 603 N N . GLU A 1 71 ? -10.817 6.499 -0.920 1.00 90.69 71 GLU A N 1
ATOM 604 C CA . GLU A 1 71 ? -11.191 7.344 -2.055 1.00 90.69 71 GLU A CA 1
ATOM 605 C C . GLU A 1 71 ? -10.275 7.151 -3.275 1.00 90.69 71 GLU A C 1
ATOM 607 O O . GLU A 1 71 ? -10.759 7.075 -4.405 1.00 90.69 71 GLU A O 1
ATOM 612 N N . TYR A 1 72 ? -8.959 7.037 -3.065 1.00 88.06 72 TYR A N 1
ATOM 613 C CA . TYR A 1 72 ? -7.968 7.097 -4.150 1.00 88.06 72 TYR A CA 1
ATOM 614 C C . TYR A 1 72 ? -7.108 5.840 -4.312 1.00 88.06 72 TYR A C 1
ATOM 616 O O . TYR A 1 72 ? -6.419 5.702 -5.316 1.00 88.06 72 TYR A O 1
ATOM 624 N N . GLY A 1 73 ? -7.119 4.936 -3.334 1.00 84.12 73 GLY A N 1
ATOM 625 C CA . GLY A 1 73 ? -6.160 3.840 -3.187 1.00 84.12 73 GLY A CA 1
ATOM 626 C C . GLY A 1 73 ? -6.697 2.452 -3.524 1.00 84.12 73 GLY A C 1
ATOM 627 O O . GLY A 1 73 ? -6.131 1.463 -3.056 1.00 84.12 73 GLY A O 1
ATOM 628 N N . ALA A 1 74 ? -7.781 2.335 -4.293 1.00 80.88 74 ALA A N 1
ATOM 629 C CA . ALA A 1 74 ? -8.399 1.041 -4.587 1.00 80.88 74 ALA A CA 1
ATOM 630 C C . ALA A 1 74 ? -7.376 0.018 -5.145 1.00 80.88 74 ALA A C 1
ATOM 632 O O . ALA A 1 74 ? -6.668 0.323 -6.110 1.00 80.88 74 ALA A O 1
ATOM 633 N N . PRO A 1 75 ? -7.263 -1.191 -4.552 1.00 84.25 75 PRO A N 1
ATOM 634 C CA . PRO A 1 75 ? -6.375 -2.222 -5.069 1.00 84.25 75 PRO A CA 1
ATOM 635 C C . PRO A 1 75 ? -6.906 -2.786 -6.391 1.00 84.25 75 PRO A C 1
ATOM 637 O O . PRO A 1 75 ? -8.102 -3.036 -6.537 1.00 84.25 75 PRO A O 1
ATOM 640 N N . ASP A 1 76 ? -6.003 -3.031 -7.333 1.00 82.25 76 ASP A N 1
ATOM 641 C CA . ASP A 1 76 ? -6.302 -3.623 -8.631 1.00 82.25 76 ASP A CA 1
ATOM 642 C C . ASP A 1 76 ? -6.550 -5.147 -8.562 1.00 82.25 76 ASP A C 1
ATOM 644 O O . ASP A 1 76 ? -6.522 -5.801 -7.505 1.00 82.25 76 ASP A O 1
ATOM 648 N N . ASP A 1 77 ? -6.769 -5.750 -9.734 1.00 81.12 77 ASP A N 1
ATOM 649 C CA . ASP A 1 77 ? -6.984 -7.191 -9.881 1.00 81.12 77 ASP A CA 1
ATOM 650 C C . ASP A 1 77 ? -5.764 -8.051 -9.511 1.00 81.12 77 ASP A C 1
ATOM 652 O O . ASP A 1 77 ? -5.872 -9.268 -9.324 1.00 81.12 77 ASP A O 1
ATOM 656 N N . LEU A 1 78 ? -4.608 -7.423 -9.348 1.00 81.31 78 LEU A N 1
ATOM 657 C CA . LEU A 1 78 ? -3.362 -8.044 -8.930 1.00 81.31 78 LEU 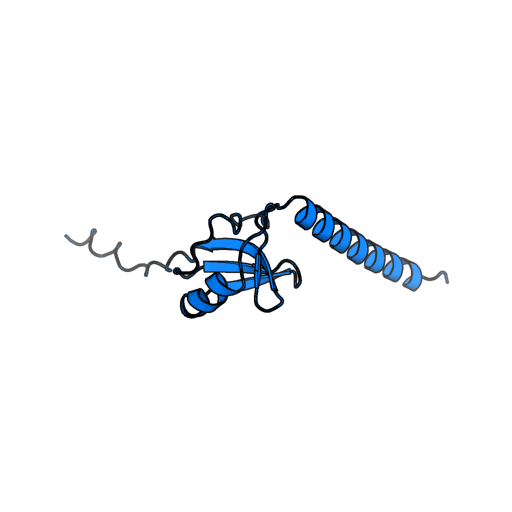A CA 1
ATOM 658 C C . LEU A 1 78 ? -3.113 -7.829 -7.427 1.00 81.31 78 LEU A C 1
ATOM 660 O O . LEU A 1 78 ? -2.226 -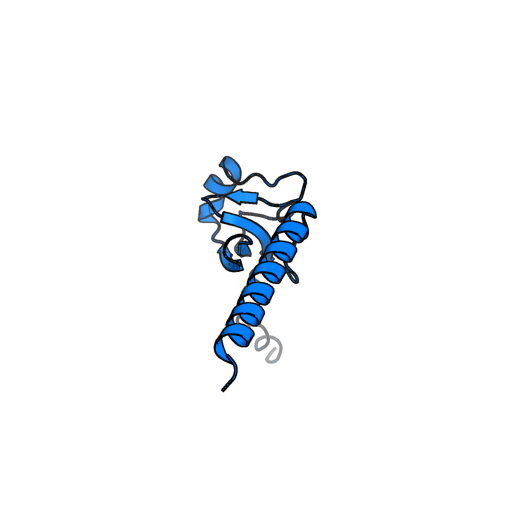8.443 -6.840 1.00 81.31 78 LEU A O 1
ATOM 664 N N . GLY A 1 79 ? -3.945 -7.031 -6.757 1.00 84.94 79 GLY A N 1
ATOM 665 C CA . GLY A 1 79 ? -3.805 -6.711 -5.344 1.00 84.94 79 GLY A CA 1
ATOM 666 C C . GLY A 1 79 ? -2.659 -5.752 -5.053 1.00 84.94 79 GLY A C 1
ATOM 667 O O . GLY A 1 79 ? -2.073 -5.820 -3.965 1.00 84.94 79 GLY A O 1
ATOM 668 N N . VAL A 1 80 ? -2.367 -4.885 -6.019 1.00 86.94 80 VAL A N 1
ATOM 669 C CA . VAL A 1 80 ? -1.504 -3.714 -5.907 1.00 86.94 80 VAL A CA 1
ATOM 670 C C . VAL A 1 80 ? -2.395 -2.480 -5.823 1.00 86.94 80 VAL A C 1
ATOM 672 O O . VAL A 1 80 ? -3.418 -2.393 -6.488 1.00 86.94 80 VAL A O 1
ATOM 675 N N . SER A 1 81 ? -2.034 -1.527 -4.980 1.00 89.56 81 SER A N 1
ATOM 676 C CA . SER A 1 81 ? -2.780 -0.289 -4.784 1.00 89.56 81 SER A CA 1
ATOM 677 C C . SER A 1 81 ? -1.893 0.890 -5.165 1.00 89.56 81 SER A C 1
ATOM 679 O O . SER A 1 81 ? -0.757 0.990 -4.702 1.00 89.56 81 SER A O 1
ATOM 681 N N . ASN A 1 82 ? -2.396 1.757 -6.042 1.00 88.31 82 ASN A N 1
ATOM 682 C CA . ASN A 1 82 ? -1.768 3.040 -6.332 1.00 88.31 82 ASN A CA 1
ATOM 683 C C . ASN A 1 82 ? -2.428 4.093 -5.445 1.00 88.31 82 ASN A C 1
ATOM 685 O O . ASN A 1 82 ? -3.630 4.307 -5.561 1.00 88.31 82 ASN A O 1
ATOM 689 N N . TRP A 1 83 ? -1.665 4.707 -4.548 1.00 90.31 83 TRP A N 1
ATOM 690 C CA . TRP A 1 83 ? -2.184 5.694 -3.606 1.00 90.31 83 TRP A CA 1
ATOM 691 C C . TRP A 1 83 ? -1.129 6.760 -3.325 1.00 90.31 83 TRP A C 1
ATOM 693 O O . TRP A 1 83 ? 0.006 6.421 -3.003 1.00 90.31 83 TRP A O 1
ATOM 703 N N . ASP A 1 84 ? -1.498 8.035 -3.458 1.00 87.81 84 ASP A N 1
ATOM 704 C CA . ASP A 1 84 ? -0.624 9.196 -3.206 1.00 87.81 84 ASP A CA 1
ATOM 705 C C . ASP A 1 84 ? 0.745 9.128 -3.926 1.00 87.81 84 ASP A C 1
ATOM 707 O O . ASP A 1 84 ? 1.794 9.491 -3.402 1.00 87.81 84 ASP A O 1
ATOM 711 N N . GLY A 1 85 ? 0.755 8.584 -5.150 1.00 84.50 85 GLY A N 1
ATOM 712 C CA . GLY A 1 85 ? 1.980 8.386 -5.936 1.00 84.50 85 GLY A CA 1
ATOM 713 C C . GLY A 1 85 ? 2.856 7.207 -5.487 1.00 84.50 85 GLY A C 1
ATOM 714 O O . GLY A 1 85 ? 3.934 7.004 -6.050 1.00 84.50 85 GLY A O 1
ATOM 715 N N . LEU A 1 86 ? 2.403 6.413 -4.515 1.00 89.06 86 LEU A N 1
ATOM 716 C CA . LEU A 1 86 ? 3.043 5.182 -4.058 1.00 89.06 86 LEU A CA 1
ATOM 717 C C . LEU A 1 86 ? 2.422 3.958 -4.731 1.00 89.06 86 LEU A C 1
ATOM 719 O O . LEU A 1 86 ? 1.235 3.939 -5.060 1.00 89.06 86 LEU A O 1
ATOM 723 N N . LEU A 1 87 ? 3.221 2.900 -4.879 1.00 90.00 87 LEU A N 1
ATOM 724 C CA . LEU A 1 87 ? 2.776 1.631 -5.441 1.00 90.00 87 LEU A CA 1
ATOM 725 C C . LEU A 1 87 ? 2.801 0.550 -4.364 1.00 90.00 87 LEU A C 1
ATOM 727 O O . LEU A 1 87 ? 3.759 -0.211 -4.213 1.00 90.00 87 LEU A O 1
ATOM 731 N N . LEU A 1 88 ? 1.728 0.489 -3.591 1.00 92.94 88 LEU A N 1
ATOM 732 C CA . LEU A 1 88 ? 1.614 -0.383 -2.436 1.00 92.94 88 LEU A CA 1
ATOM 733 C C . LEU A 1 88 ? 1.346 -1.812 -2.897 1.00 92.94 88 LEU A C 1
ATOM 735 O O . LEU A 1 88 ? 0.325 -2.099 -3.517 1.00 92.94 88 LEU A O 1
ATOM 739 N N . ASN A 1 89 ? 2.240 -2.739 -2.569 1.00 92.31 89 ASN A N 1
ATOM 740 C CA . ASN A 1 89 ? 2.051 -4.154 -2.901 1.00 92.31 89 ASN A CA 1
ATOM 741 C C . ASN A 1 89 ? 2.142 -5.069 -1.684 1.00 92.31 89 ASN A C 1
ATOM 743 O O . ASN A 1 89 ? 2.203 -6.284 -1.832 1.00 92.31 89 ASN A O 1
ATOM 747 N N . GLY A 1 90 ? 2.140 -4.538 -0.467 1.00 94.44 90 GLY A N 1
ATOM 748 C CA . GLY A 1 90 ? 2.005 -5.409 0.683 1.00 94.44 90 GLY A CA 1
ATOM 749 C C . GLY A 1 90 ? 1.856 -4.690 2.002 1.00 94.44 90 GLY A C 1
ATOM 750 O O . GLY A 1 90 ? 2.377 -3.598 2.196 1.00 94.44 90 GLY A O 1
ATOM 751 N N . TRP A 1 91 ? 1.199 -5.360 2.942 1.00 96.12 91 TRP A N 1
ATOM 752 C CA . TRP A 1 91 ? 1.020 -4.871 4.304 1.00 96.12 91 TRP A CA 1
ATOM 753 C C . TRP A 1 91 ? 1.279 -5.974 5.339 1.00 96.12 91 TRP A C 1
ATOM 755 O O . TRP A 1 91 ? 1.204 -7.171 5.052 1.00 96.12 91 TRP A O 1
ATOM 765 N N . ARG A 1 92 ? 1.571 -5.594 6.579 1.00 95.94 92 ARG A N 1
ATOM 766 C CA . ARG A 1 92 ? 1.560 -6.498 7.737 1.00 95.94 92 ARG A CA 1
ATOM 767 C C . ARG A 1 92 ? 1.122 -5.735 8.987 1.00 95.94 92 ARG A C 1
ATOM 769 O O . ARG A 1 92 ? 1.421 -4.550 9.091 1.00 95.94 92 ARG A O 1
ATOM 776 N N . PRO A 1 93 ? 0.456 -6.383 9.952 1.00 94.12 93 PRO A N 1
ATOM 777 C CA . PRO A 1 93 ? 0.024 -5.698 11.163 1.00 94.12 93 PRO A CA 1
ATOM 778 C C . PRO A 1 93 ? 1.231 -5.211 11.967 1.00 94.12 93 PRO A C 1
ATOM 780 O O . PRO A 1 93 ? 2.185 -5.969 12.181 1.00 94.12 93 PRO A O 1
ATOM 783 N N . LEU A 1 94 ? 1.162 -3.979 12.473 1.00 90.88 94 LEU A N 1
ATOM 784 C CA . LEU A 1 94 ? 2.005 -3.579 13.591 1.00 90.88 94 LEU A CA 1
ATOM 785 C C . LEU A 1 94 ? 1.431 -4.283 14.817 1.00 90.88 94 LEU A C 1
ATOM 787 O O . LEU A 1 94 ? 0.416 -3.874 15.377 1.00 90.88 94 LEU A O 1
ATOM 791 N N . VAL A 1 95 ? 2.031 -5.409 15.210 1.00 74.62 95 VAL A N 1
ATOM 792 C CA . VAL A 1 95 ? 1.733 -5.967 16.531 1.00 74.62 95 VAL A CA 1
ATOM 793 C C . VAL A 1 95 ? 2.046 -4.869 17.541 1.00 74.62 95 VAL A C 1
ATOM 795 O O . VAL A 1 95 ? 3.180 -4.376 17.540 1.00 74.62 95 VAL A O 1
ATOM 798 N N . PRO A 1 96 ? 1.092 -4.476 18.409 1.00 55.66 96 PRO A N 1
ATOM 799 C CA . PRO A 1 96 ? 1.424 -3.603 19.513 1.00 55.66 96 PRO A CA 1
ATOM 800 C C . PRO A 1 96 ? 2.608 -4.249 20.211 1.00 55.66 96 PRO A C 1
ATOM 802 O O . PRO A 1 96 ? 2.549 -5.446 20.526 1.00 55.66 96 PRO A O 1
ATOM 805 N N . ARG A 1 97 ? 3.694 -3.497 20.424 1.00 49.59 97 ARG A N 1
ATOM 806 C CA . ARG A 1 97 ? 4.727 -3.913 21.370 1.00 49.59 97 ARG A CA 1
ATOM 807 C C . ARG A 1 97 ? 3.989 -4.100 22.683 1.00 49.59 97 ARG A C 1
ATOM 809 O O . ARG A 1 97 ? 3.744 -3.134 23.395 1.00 49.59 97 ARG A O 1
ATOM 816 N N . ARG A 1 98 ? 3.543 -5.325 22.976 1.00 50.66 98 ARG A N 1
ATOM 817 C CA . ARG A 1 98 ? 2.995 -5.654 24.279 1.00 50.66 98 ARG A CA 1
ATOM 818 C C . ARG A 1 98 ? 4.114 -5.306 25.234 1.00 50.66 98 ARG A C 1
ATOM 820 O O . ARG A 1 98 ? 5.141 -5.982 25.270 1.00 50.66 98 ARG A O 1
ATOM 827 N N . SER A 1 99 ? 3.909 -4.217 25.964 1.00 44.97 99 SER A N 1
ATOM 828 C CA . SER A 1 99 ? 4.604 -3.923 27.194 1.00 44.97 99 SER A CA 1
ATOM 829 C C . SER A 1 99 ? 4.749 -5.247 27.922 1.00 44.97 99 SER A C 1
ATOM 831 O O . SER A 1 99 ? 3.765 -5.951 28.173 1.00 44.97 99 SER A O 1
ATOM 833 N N . ARG A 1 100 ? 5.997 -5.600 28.197 1.00 47.72 100 ARG A N 1
ATOM 834 C CA . ARG A 1 100 ? 6.465 -6.753 28.964 1.00 47.72 100 ARG A CA 1
ATOM 835 C C . ARG A 1 100 ? 6.002 -6.639 30.434 1.00 47.72 100 ARG A C 1
ATOM 837 O O . ARG A 1 100 ? 6.805 -6.732 31.346 1.00 47.72 100 ARG A O 1
ATOM 844 N N . VAL A 1 101 ? 4.726 -6.315 30.666 1.00 50.78 101 VAL A N 1
ATOM 845 C CA . VAL A 1 101 ? 4.176 -5.797 31.934 1.00 50.78 101 VAL A CA 1
ATOM 846 C C . VAL A 1 101 ? 2.984 -6.628 32.432 1.00 50.78 101 VAL A C 1
ATOM 848 O O . VAL A 1 101 ? 2.605 -6.508 33.593 1.00 50.78 101 VAL A O 1
ATOM 851 N N . LYS A 1 102 ? 2.413 -7.540 31.628 1.00 44.72 102 LYS A N 1
ATOM 852 C CA . LYS A 1 102 ? 1.337 -8.440 32.102 1.00 44.72 102 LYS A CA 1
ATOM 853 C C . LYS A 1 102 ? 1.788 -9.838 32.552 1.00 44.72 102 LYS A C 1
ATOM 855 O O . LYS A 1 102 ? 0.984 -10.533 33.158 1.00 44.72 102 LYS A O 1
ATOM 860 N N . GLU A 1 103 ? 3.058 -10.211 32.380 1.00 48.00 103 GLU A N 1
ATOM 861 C CA . GLU A 1 103 ? 3.580 -11.516 32.844 1.00 48.00 103 GLU A CA 1
ATOM 862 C C . GLU A 1 103 ? 4.022 -11.513 34.326 1.00 48.00 103 GLU A C 1
ATOM 864 O O . GLU A 1 103 ? 4.179 -12.572 34.917 1.00 48.00 103 GLU A O 1
ATOM 869 N N . MET A 1 104 ? 4.198 -10.350 34.975 1.00 49.66 104 MET A N 1
ATOM 870 C CA . MET A 1 104 ? 4.632 -10.303 36.389 1.00 49.66 104 MET A CA 1
ATOM 871 C C . MET A 1 104 ? 3.479 -10.317 37.401 1.00 49.66 104 MET A C 1
ATOM 873 O O . MET A 1 104 ? 3.699 -10.629 38.565 1.00 49.66 104 MET A O 1
ATOM 877 N N . ARG A 1 105 ? 2.236 -10.033 36.987 1.00 55.50 105 ARG A N 1
ATOM 878 C CA . ARG A 1 105 ? 1.078 -10.054 37.906 1.00 55.50 105 ARG A CA 1
ATOM 879 C C . ARG A 1 105 ? 0.454 -11.440 38.092 1.00 55.50 105 ARG A C 1
ATOM 881 O O . ARG A 1 105 ? -0.426 -11.580 38.928 1.00 55.50 105 ARG A O 1
ATOM 888 N N . ARG A 1 106 ? 0.908 -12.454 37.346 1.00 52.59 106 ARG A N 1
ATOM 889 C CA . ARG A 1 106 ? 0.434 -13.844 37.480 1.00 52.59 106 ARG A CA 1
ATOM 890 C C . ARG A 1 106 ? 1.373 -14.748 38.286 1.00 52.59 106 ARG A C 1
ATOM 892 O O . ARG A 1 106 ? 1.015 -15.879 38.560 1.00 52.59 106 ARG A O 1
ATOM 899 N N . LEU A 1 107 ? 2.553 -14.252 38.663 1.00 55.44 107 LEU A N 1
ATOM 900 C CA . LEU A 1 107 ? 3.530 -14.974 39.492 1.00 55.44 107 LEU A CA 1
ATOM 901 C C . LEU A 1 107 ? 3.568 -14.470 40.947 1.00 55.44 107 LEU A C 1
ATOM 903 O O . LEU A 1 107 ? 4.409 -14.903 41.724 1.00 55.44 107 LEU A O 1
ATOM 907 N N . MET A 1 108 ? 2.679 -13.539 41.307 1.00 53.62 108 MET A N 1
ATOM 908 C CA . MET A 1 108 ? 2.575 -12.947 42.649 1.00 53.62 108 MET A CA 1
ATOM 909 C C . MET A 1 108 ? 1.156 -13.044 43.238 1.00 53.62 108 MET A C 1
ATOM 911 O O . MET A 1 108 ? 0.834 -12.316 44.172 1.00 53.62 108 MET A O 1
ATOM 915 N N . SER A 1 109 ? 0.306 -13.915 42.687 1.00 56.00 109 SER A N 1
ATOM 916 C CA . SER A 1 109 ? -1.010 -14.257 43.239 1.00 56.00 109 SER A CA 1
ATOM 917 C C . SER A 1 109 ? -1.175 -15.763 43.266 1.00 56.00 109 SER A C 1
ATOM 919 O O . SER A 1 109 ? -1.964 -16.204 44.125 1.00 56.00 109 SER A O 1
#

pLDDT: mean 79.27, std 15.77, range [44.72, 97.19]